Protein AF-A0A412G5F1-F1 (afdb_monomer_lite)

Organism: NCBI:txid61171

Secondary structure (DSSP, 8-state):
-------HHHHHHHHHHTTT--------PPPP-HHHHHHT--TTT-EEEE-TT--EEEE-HHHHHHHEEEEEEEETTEEEEEE--TTS--EEEEEE-TT---GGGTTTS-TTS-EEEEEETTTTEEEEEEEE--

Sequence (134 aa):
MKKIGISLLALMLLIGCAKKAENLENKIEPELDHEEIMAGDFSSFAGVYVNSEGMIIVLDEDDIERKLMEVMDIDDGHYYLNVKTDDGFGYGIEVYGIGVEVPEYEGLTDITKIRVYRGQAGPMSVEEIFNKQG

Structure (mmCIF, N/CA/C/O backbone):
data_AF-A0A412G5F1-F1
#
_entry.id   AF-A0A412G5F1-F1
#
loop_
_atom_site.group_PDB
_atom_site.id
_atom_site.type_symbol
_atom_site.label_atom_id
_atom_site.label_alt_id
_atom_site.label_comp_id
_atom_site.label_asym_id
_atom_site.label_entity_id
_atom_site.label_seq_id
_atom_site.pdbx_PDB_ins_code
_atom_site.Cartn_x
_atom_site.Cartn_y
_atom_site.Cartn_z
_atom_site.occupancy
_atom_site.B_iso_or_equiv
_atom_site.auth_seq_id
_atom_site.auth_comp_id
_atom_site.auth_asym_id
_atom_site.auth_atom_id
_atom_site.pdbx_PDB_model_num
ATOM 1 N N . MET A 1 1 ? -56.948 -11.687 32.625 1.00 43.28 1 MET A N 1
ATOM 2 C CA . MET A 1 1 ? -55.703 -12.164 31.980 1.00 43.28 1 MET A CA 1
ATOM 3 C C . MET A 1 1 ? -55.909 -12.170 30.466 1.00 43.28 1 MET A C 1
ATOM 5 O O . MET A 1 1 ? -56.611 -13.041 29.970 1.00 43.28 1 MET A O 1
ATOM 9 N N . LYS A 1 2 ? -55.407 -11.167 29.730 1.00 39.91 2 LYS A N 1
ATOM 10 C CA . LYS A 1 2 ? -55.497 -11.139 28.257 1.00 39.91 2 LYS A CA 1
ATOM 11 C C . LYS A 1 2 ? -54.339 -11.960 27.683 1.00 39.91 2 LYS A C 1
ATOM 13 O O . LYS A 1 2 ? -53.187 -11.607 27.905 1.00 39.91 2 LYS A O 1
ATOM 18 N N . LYS A 1 3 ? -54.639 -13.056 26.979 1.00 46.34 3 LYS A N 1
ATOM 19 C CA . LYS A 1 3 ? -53.648 -13.790 26.179 1.00 46.34 3 LYS A CA 1
ATOM 20 C C . LYS A 1 3 ? -53.380 -12.977 24.913 1.00 46.34 3 LYS A C 1
ATOM 22 O O . LYS A 1 3 ? -54.290 -12.781 24.113 1.00 46.34 3 LYS A O 1
ATOM 27 N N . ILE A 1 4 ? -52.160 -12.471 24.764 1.00 48.28 4 ILE A N 1
ATOM 28 C CA . ILE A 1 4 ? -51.710 -11.795 23.546 1.00 48.28 4 ILE A CA 1
ATOM 29 C C . ILE A 1 4 ? -51.342 -12.904 22.558 1.00 48.28 4 ILE A C 1
ATOM 31 O O . ILE A 1 4 ? -50.308 -13.549 22.698 1.00 48.28 4 ILE A O 1
ATOM 35 N N . GLY A 1 5 ? -52.238 -13.194 21.616 1.00 48.38 5 GLY A N 1
ATOM 36 C CA . GLY A 1 5 ? -51.951 -14.090 20.501 1.00 48.38 5 GLY A CA 1
ATOM 37 C C . GLY A 1 5 ? -51.157 -13.331 19.447 1.00 48.38 5 GLY A C 1
ATOM 38 O O . GLY A 1 5 ? -51.705 -12.454 18.783 1.00 48.38 5 GLY A O 1
ATOM 39 N N . ILE A 1 6 ? -49.870 -13.640 19.310 1.00 53.41 6 ILE A N 1
ATOM 40 C CA . ILE A 1 6 ? -49.058 -13.137 18.201 1.00 53.41 6 ILE A CA 1
ATOM 41 C C . ILE A 1 6 ? -49.538 -13.860 16.936 1.00 53.41 6 ILE A C 1
ATOM 43 O O . ILE A 1 6 ? -49.521 -15.087 16.865 1.00 53.41 6 ILE A O 1
ATOM 47 N N . SER A 1 7 ? -50.029 -13.092 15.962 1.00 50.59 7 SER A N 1
ATOM 48 C CA . SER A 1 7 ? -50.452 -13.596 14.651 1.00 50.59 7 SER A CA 1
ATOM 49 C C . SER A 1 7 ? -49.281 -14.279 13.937 1.00 50.59 7 SER A C 1
ATOM 51 O O . SER A 1 7 ? -48.161 -13.769 13.959 1.00 50.59 7 SER A O 1
ATOM 53 N N . LEU A 1 8 ? -49.541 -15.395 13.247 1.00 52.12 8 LEU A N 1
ATOM 54 C CA . LEU A 1 8 ? -48.544 -16.121 12.446 1.00 52.12 8 LEU A CA 1
ATOM 55 C C . LEU A 1 8 ? -47.868 -15.212 11.394 1.00 52.12 8 LEU A C 1
ATOM 57 O O . LEU A 1 8 ? -46.704 -15.408 11.056 1.00 52.12 8 LEU A O 1
ATOM 61 N N . LEU A 1 9 ? -48.569 -14.160 10.952 1.00 51.50 9 LEU A N 1
ATOM 62 C CA . LEU A 1 9 ? -48.050 -13.140 10.037 1.00 51.50 9 LEU A CA 1
ATOM 63 C C . LEU A 1 9 ? -46.979 -12.245 10.694 1.00 51.50 9 LEU A C 1
ATOM 65 O O . LEU A 1 9 ? -46.005 -11.869 10.049 1.00 51.50 9 LEU A O 1
ATOM 69 N N . ALA A 1 10 ? -47.121 -11.948 11.991 1.00 53.88 10 ALA A N 1
ATOM 70 C CA . ALA A 1 10 ? -46.135 -11.183 12.758 1.00 53.88 10 ALA A CA 1
ATOM 71 C C . ALA A 1 10 ? -44.874 -12.013 13.061 1.00 53.88 10 ALA A C 1
ATOM 73 O O . ALA A 1 10 ? -43.774 -11.468 13.099 1.00 53.88 10 ALA A O 1
ATOM 74 N N . LEU A 1 11 ? -45.017 -13.337 13.206 1.00 50.06 11 LEU A N 1
ATOM 75 C CA . LEU A 1 11 ? -43.879 -14.247 13.355 1.00 50.06 11 LEU A CA 1
ATOM 76 C C . LEU A 1 11 ? -43.054 -14.342 12.056 1.00 50.06 11 LEU A C 1
ATOM 78 O O . LEU A 1 11 ? -41.829 -14.334 12.113 1.00 50.06 11 LEU A O 1
ATOM 82 N N . MET A 1 12 ? -43.704 -14.347 10.884 1.00 51.88 12 MET A N 1
ATOM 83 C CA . MET A 1 12 ? -43.008 -14.325 9.587 1.00 51.88 12 MET A CA 1
ATOM 84 C C . MET A 1 12 ? -42.272 -13.002 9.316 1.00 51.88 12 MET A C 1
ATOM 86 O O . MET A 1 12 ? -41.175 -13.028 8.765 1.00 51.88 12 MET A O 1
ATOM 90 N N . LEU A 1 13 ? -42.824 -11.860 9.744 1.00 49.09 13 LEU A N 1
ATOM 91 C CA . LEU A 1 13 ? -42.160 -10.549 9.647 1.00 49.09 13 LEU A CA 1
ATOM 92 C C . LEU A 1 13 ? -40.909 -10.450 10.537 1.00 49.09 13 LEU A C 1
ATOM 94 O O . LEU A 1 13 ? -39.902 -9.889 10.111 1.00 49.09 13 LEU A O 1
ATOM 98 N N . LEU A 1 14 ? -40.930 -11.052 11.731 1.00 50.47 14 LEU A N 1
ATOM 99 C CA . LEU A 1 14 ? -39.750 -11.135 12.602 1.00 50.47 14 LEU A CA 1
ATOM 100 C C . LEU A 1 14 ? -38.651 -12.036 12.016 1.00 50.47 14 LEU A C 1
ATOM 102 O O . LEU A 1 14 ? -37.474 -11.699 12.110 1.00 50.47 14 LEU A O 1
ATOM 106 N N . ILE A 1 15 ? -39.020 -13.136 11.352 1.00 52.38 15 ILE A N 1
ATOM 107 C CA . ILE A 1 15 ? -38.062 -14.018 10.660 1.00 52.38 15 ILE A CA 1
ATOM 108 C C . ILE A 1 15 ? -37.500 -13.343 9.392 1.00 52.38 15 ILE A C 1
ATOM 110 O O . ILE A 1 15 ? -36.332 -13.536 9.059 1.00 52.38 15 ILE A O 1
ATOM 114 N N . GLY A 1 16 ? -38.303 -12.524 8.702 1.00 43.22 16 GLY A N 1
ATOM 115 C CA . GLY A 1 16 ? -37.882 -11.751 7.528 1.00 43.22 16 GLY A CA 1
ATOM 116 C C . GLY A 1 16 ? -36.911 -10.612 7.853 1.00 43.22 16 GLY A C 1
ATOM 117 O O . GLY A 1 16 ? -35.957 -10.405 7.110 1.00 43.22 16 GLY A O 1
ATOM 118 N N . CYS A 1 17 ? -37.094 -9.927 8.988 1.00 44.12 17 CYS A N 1
ATOM 119 C CA . CYS A 1 17 ? -36.169 -8.886 9.453 1.00 44.12 17 CYS A CA 1
ATOM 120 C C . CYS A 1 17 ? -34.889 -9.434 10.107 1.00 44.12 17 CYS A C 1
ATOM 122 O O . CYS A 1 17 ? -33.909 -8.705 10.213 1.00 44.12 17 CYS A O 1
ATOM 124 N N . ALA A 1 18 ? -34.860 -10.705 10.523 1.00 44.34 18 ALA A N 1
ATOM 125 C CA . ALA A 1 18 ? -33.666 -11.318 11.112 1.00 44.34 18 ALA A CA 1
ATOM 126 C C . ALA A 1 18 ? -32.596 -11.718 10.074 1.00 44.34 18 ALA A C 1
ATOM 128 O O . ALA A 1 18 ? -31.473 -12.052 10.447 1.00 44.34 18 ALA A O 1
ATOM 129 N N . LYS A 1 19 ? -32.891 -11.643 8.768 1.00 48.16 19 LYS A N 1
ATOM 130 C CA . LYS A 1 19 ? -31.910 -11.875 7.691 1.00 48.16 19 LYS A CA 1
ATOM 131 C C . LYS A 1 19 ? -31.179 -10.593 7.281 1.00 48.16 19 LYS A C 1
ATOM 133 O O . LYS A 1 19 ? -31.113 -10.256 6.106 1.00 48.16 19 LYS A O 1
ATOM 138 N N . LYS A 1 20 ? -30.641 -9.880 8.267 1.00 44.22 20 LYS A N 1
ATOM 139 C CA . LYS A 1 20 ? -29.463 -9.017 8.099 1.00 44.22 20 LYS A CA 1
ATOM 140 C C . LYS A 1 20 ? -28.728 -8.851 9.433 1.00 44.22 20 LYS A C 1
ATOM 142 O O . LYS A 1 20 ? -28.308 -7.766 9.800 1.00 44.22 20 LYS A O 1
ATOM 147 N N . ALA A 1 21 ? -28.607 -9.941 10.186 1.00 46.38 21 ALA A N 1
ATOM 148 C CA . ALA A 1 21 ? -27.402 -10.151 10.971 1.00 46.38 21 ALA A CA 1
ATOM 149 C C . ALA A 1 21 ? -26.469 -10.918 10.039 1.00 46.38 21 ALA A C 1
ATOM 151 O O . ALA A 1 21 ? -26.442 -12.148 10.022 1.00 46.38 21 ALA A O 1
ATOM 152 N N . GLU A 1 22 ? -25.839 -10.171 9.137 1.00 46.03 22 GLU A N 1
ATOM 153 C CA . GLU A 1 22 ? -24.680 -10.671 8.415 1.00 46.03 22 GLU A CA 1
ATOM 154 C C . GLU A 1 22 ? -23.715 -11.129 9.498 1.00 46.03 22 GLU A C 1
ATOM 156 O O . GLU A 1 22 ? -23.461 -10.404 10.462 1.00 46.03 22 GLU A O 1
ATOM 161 N N . ASN A 1 23 ? -23.301 -12.380 9.392 1.00 40.16 23 ASN A N 1
ATOM 162 C CA . ASN A 1 23 ? -22.245 -12.949 10.190 1.00 40.16 23 ASN A CA 1
ATOM 163 C C . ASN A 1 23 ? -21.022 -12.030 10.029 1.00 40.16 23 ASN A C 1
ATOM 165 O O . ASN A 1 23 ? -20.294 -12.152 9.050 1.00 40.16 23 ASN A O 1
ATOM 169 N N . LEU A 1 24 ? -20.829 -11.083 10.954 1.00 44.97 24 LEU A N 1
ATOM 170 C CA . LEU A 1 24 ? -19.525 -10.508 11.271 1.00 44.97 24 LEU A CA 1
ATOM 171 C C . LEU A 1 24 ? -18.717 -11.643 11.910 1.00 44.97 24 LEU A C 1
ATOM 173 O O . LEU A 1 24 ? -18.359 -11.610 13.085 1.00 44.97 24 LEU A O 1
ATOM 177 N N . GLU A 1 25 ? -18.441 -12.685 11.127 1.00 41.66 25 GLU A N 1
ATOM 178 C CA . GLU A 1 25 ? -17.125 -13.281 11.189 1.00 41.66 25 GLU A CA 1
ATOM 179 C C . GLU A 1 25 ? -16.210 -12.075 11.041 1.00 41.66 25 GLU A C 1
ATOM 181 O O . GLU A 1 25 ? -16.275 -11.378 10.028 1.00 41.66 25 GLU A O 1
ATOM 186 N N . ASN A 1 26 ? -15.491 -11.733 12.114 1.00 43.91 26 ASN A N 1
ATOM 187 C CA . ASN A 1 26 ? -14.342 -10.852 12.028 1.00 43.91 26 ASN A CA 1
ATOM 188 C C . ASN A 1 26 ? -13.512 -11.412 10.876 1.00 43.91 26 ASN A C 1
ATOM 190 O O . ASN A 1 26 ? -12.779 -12.384 11.062 1.00 43.91 26 ASN A O 1
ATOM 194 N N . LYS A 1 27 ? -13.693 -10.866 9.675 1.00 47.25 27 LYS A N 1
ATOM 195 C CA . LYS A 1 27 ? -12.772 -11.058 8.577 1.00 47.25 27 LYS A CA 1
ATOM 196 C C . LYS A 1 27 ? -11.549 -10.323 9.089 1.00 47.25 27 LYS A C 1
ATOM 198 O O . LYS A 1 27 ? -11.511 -9.099 9.062 1.00 47.25 27 LYS A O 1
ATOM 203 N N . ILE A 1 28 ? -10.679 -11.067 9.769 1.00 54.94 28 ILE A N 1
ATOM 204 C CA . ILE A 1 28 ? -9.385 -10.568 10.205 1.00 54.94 28 ILE A CA 1
ATOM 205 C C . ILE A 1 28 ? -8.755 -10.122 8.895 1.00 54.94 28 ILE A C 1
ATOM 207 O O . ILE A 1 28 ? -8.542 -10.961 8.015 1.00 54.94 28 ILE A O 1
ATOM 211 N N . GLU A 1 29 ? -8.627 -8.808 8.702 1.00 60.44 29 GLU A N 1
ATOM 212 C CA . GLU A 1 29 ? -7.897 -8.312 7.547 1.00 60.44 29 GLU A CA 1
ATOM 213 C C . GLU A 1 29 ? -6.514 -8.969 7.614 1.00 60.44 29 GLU A C 1
ATOM 215 O O . GLU A 1 29 ? -5.912 -8.974 8.694 1.00 60.44 29 GLU A O 1
ATOM 220 N N . PRO A 1 30 ? -6.062 -9.621 6.529 1.00 65.06 30 PRO A N 1
ATOM 221 C CA . PRO A 1 30 ? -4.759 -10.260 6.533 1.00 65.06 30 PRO A CA 1
ATOM 222 C C . PRO A 1 30 ? -3.707 -9.209 6.891 1.00 65.06 30 PRO A C 1
ATOM 224 O O . PRO A 1 30 ? -3.738 -8.097 6.363 1.00 65.06 30 PRO A O 1
ATOM 227 N N . GLU A 1 31 ? -2.827 -9.545 7.831 1.00 85.56 31 GLU A N 1
ATOM 228 C CA . GLU A 1 31 ? -1.660 -8.723 8.143 1.00 85.56 31 GLU A CA 1
ATOM 229 C C . GLU A 1 31 ? -0.700 -8.728 6.943 1.00 85.56 31 GLU A C 1
ATOM 231 O O . GLU A 1 31 ? -0.779 -9.595 6.069 1.00 85.56 31 GLU A O 1
ATOM 236 N N . LEU A 1 32 ? 0.193 -7.740 6.879 1.00 92.25 32 LEU A N 1
ATOM 237 C CA . LEU A 1 32 ? 1.253 -7.746 5.875 1.00 92.25 32 LEU A CA 1
ATOM 238 C C . LEU A 1 32 ? 2.238 -8.868 6.199 1.00 92.25 32 LEU A C 1
ATOM 240 O O . LEU A 1 32 ? 2.757 -8.921 7.314 1.00 92.25 32 LEU A O 1
ATOM 244 N N . ASP A 1 33 ? 2.520 -9.727 5.224 1.00 93.12 33 ASP A N 1
ATOM 245 C CA . ASP A 1 33 ? 3.544 -10.759 5.363 1.00 93.12 33 ASP A CA 1
ATOM 246 C C . ASP A 1 33 ? 4.879 -10.228 4.829 1.00 93.12 33 ASP A C 1
ATOM 248 O O . ASP A 1 33 ? 5.060 -10.018 3.629 1.00 93.12 33 ASP A O 1
ATOM 252 N N . HIS A 1 34 ? 5.811 -9.962 5.744 1.00 92.69 34 HIS A N 1
ATOM 253 C CA . HIS A 1 34 ? 7.125 -9.419 5.407 1.00 92.69 34 HIS A CA 1
ATOM 254 C C . HIS A 1 34 ? 7.929 -10.345 4.489 1.00 92.69 34 HIS A C 1
ATOM 256 O O . HIS A 1 34 ? 8.568 -9.877 3.546 1.00 92.69 34 HIS A O 1
AT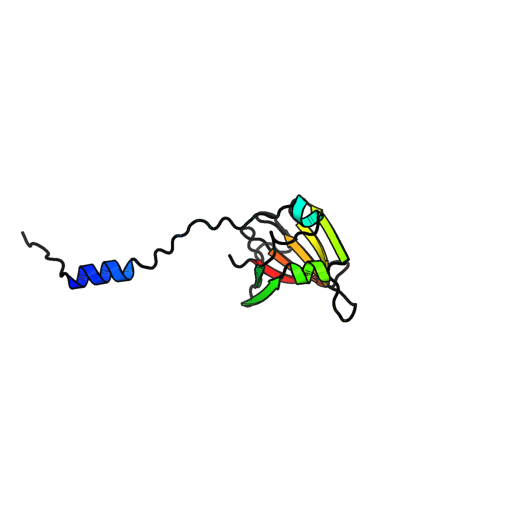OM 262 N N . GLU A 1 35 ? 7.932 -11.651 4.771 1.00 94.31 35 GLU A N 1
ATOM 263 C CA . GLU A 1 35 ? 8.750 -12.599 4.015 1.00 94.31 35 GLU A CA 1
ATOM 264 C C . GLU A 1 35 ? 8.234 -12.720 2.577 1.00 94.31 35 GLU A C 1
ATOM 266 O O . GLU A 1 35 ? 9.038 -12.722 1.642 1.00 94.31 35 GLU A O 1
ATOM 271 N N . GLU A 1 36 ? 6.910 -12.738 2.398 1.00 93.69 36 GLU A N 1
ATOM 272 C CA . GLU A 1 36 ? 6.255 -12.731 1.086 1.00 93.69 36 GLU A CA 1
ATOM 273 C C . GLU A 1 36 ? 6.551 -11.435 0.317 1.00 93.69 36 GLU A C 1
ATOM 275 O O . GLU A 1 36 ? 7.089 -11.487 -0.793 1.00 93.69 36 GLU A O 1
ATOM 280 N N . ILE A 1 37 ? 6.328 -10.267 0.933 1.00 94.31 37 ILE A N 1
ATOM 281 C CA . ILE A 1 37 ? 6.533 -8.961 0.281 1.00 94.31 37 ILE A CA 1
ATOM 282 C C . ILE A 1 37 ? 7.980 -8.797 -0.188 1.00 94.31 37 ILE A C 1
ATOM 284 O O . ILE A 1 37 ? 8.230 -8.369 -1.319 1.00 94.31 37 ILE A O 1
ATOM 288 N N . MET A 1 38 ? 8.953 -9.168 0.646 1.00 93.62 38 MET A N 1
ATOM 289 C CA . MET A 1 38 ? 10.369 -9.069 0.284 1.00 93.62 38 MET A CA 1
ATOM 290 C C . MET A 1 38 ? 10.798 -10.121 -0.748 1.00 93.62 38 MET A C 1
ATOM 292 O O . MET A 1 38 ? 11.797 -9.921 -1.445 1.00 93.62 38 MET A O 1
ATOM 296 N N . ALA A 1 39 ? 10.051 -11.220 -0.883 1.00 93.12 39 ALA A N 1
ATOM 297 C CA . ALA A 1 39 ? 10.214 -12.197 -1.958 1.00 93.12 39 ALA A CA 1
ATOM 298 C C . ALA A 1 39 ? 9.519 -11.781 -3.269 1.00 93.12 39 ALA A C 1
ATOM 300 O O . ALA A 1 39 ? 9.759 -12.411 -4.303 1.00 93.12 39 ALA A O 1
ATOM 301 N N . GLY A 1 40 ? 8.724 -10.708 -3.244 1.00 90.62 40 GLY A N 1
ATOM 302 C CA . GLY A 1 40 ? 7.977 -10.197 -4.388 1.00 90.62 40 GLY A CA 1
ATOM 303 C C . GLY A 1 40 ? 6.546 -10.723 -4.503 1.00 90.62 40 GLY A C 1
ATOM 304 O O . GLY A 1 40 ? 5.931 -10.486 -5.533 1.00 90.62 40 GLY A O 1
ATOM 305 N N . ASP A 1 41 ? 6.038 -11.417 -3.483 1.00 92.88 41 ASP A N 1
ATOM 306 C CA . ASP A 1 41 ? 4.635 -11.822 -3.371 1.00 92.88 41 ASP A CA 1
ATOM 307 C C . ASP A 1 41 ? 3.856 -10.707 -2.661 1.00 92.88 41 ASP A C 1
ATOM 309 O O . ASP A 1 41 ? 4.167 -10.300 -1.539 1.00 92.88 41 ASP A O 1
ATOM 313 N N . PHE A 1 42 ? 2.855 -10.164 -3.348 1.00 92.81 42 PHE A N 1
ATOM 314 C CA . PHE A 1 42 ? 2.103 -8.993 -2.891 1.00 92.81 42 PHE A CA 1
ATOM 315 C C . PHE A 1 42 ? 0.660 -9.317 -2.514 1.00 92.81 42 PHE A C 1
ATOM 317 O O . PHE A 1 42 ? -0.145 -8.406 -2.290 1.00 92.81 42 PHE A O 1
ATOM 324 N N . SER A 1 43 ? 0.326 -10.602 -2.411 1.00 92.25 43 SER A N 1
ATOM 325 C CA . SER A 1 43 ? -1.028 -11.082 -2.141 1.00 92.25 43 SER A CA 1
ATOM 326 C C . SER A 1 43 ? -1.608 -10.534 -0.826 1.00 92.25 43 SER A C 1
ATOM 328 O O . SER A 1 43 ? -2.797 -10.198 -0.757 1.00 92.25 43 SER A O 1
ATOM 330 N N . SER A 1 44 ? -0.770 -10.339 0.200 1.00 91.75 44 SER A N 1
ATOM 331 C CA . SER A 1 44 ? -1.170 -9.809 1.515 1.00 91.75 44 SER A CA 1
ATOM 332 C C . SER A 1 44 ? -1.795 -8.403 1.447 1.00 91.75 44 SER A C 1
ATOM 334 O O . SER A 1 44 ? -2.769 -8.107 2.154 1.00 91.75 44 SER A O 1
ATOM 336 N N . PHE A 1 45 ? -1.343 -7.542 0.527 1.00 91.75 45 PHE A N 1
ATOM 337 C CA . PHE A 1 45 ? -1.910 -6.201 0.325 1.00 91.75 45 PHE A CA 1
ATOM 338 C C . PHE A 1 45 ? -2.605 -5.996 -1.024 1.00 91.75 45 PHE A C 1
ATOM 340 O O . PHE A 1 45 ? -3.270 -4.972 -1.197 1.00 91.75 45 PHE A O 1
ATOM 347 N N . ALA A 1 46 ? -2.563 -6.950 -1.949 1.00 93.94 46 ALA A N 1
ATOM 348 C CA . ALA A 1 46 ? -3.415 -6.918 -3.131 1.00 93.94 46 ALA A CA 1
ATOM 349 C C . ALA A 1 46 ? -4.896 -6.761 -2.730 1.00 93.94 46 ALA A C 1
ATOM 351 O O . ALA A 1 46 ? -5.351 -7.245 -1.682 1.00 93.94 46 ALA A O 1
ATOM 352 N N . GLY A 1 47 ? -5.659 -6.022 -3.536 1.00 94.88 47 GLY A N 1
ATOM 353 C CA . GLY A 1 47 ? -7.079 -5.800 -3.282 1.00 94.88 47 GLY A CA 1
ATOM 354 C C . GLY A 1 47 ? -7.618 -4.446 -3.724 1.00 94.88 47 GLY A C 1
ATOM 355 O O . GLY A 1 47 ? -7.000 -3.692 -4.475 1.00 94.88 47 GLY A O 1
ATOM 356 N N . VAL A 1 48 ? -8.830 -4.155 -3.253 1.00 96.31 48 VAL A N 1
ATOM 357 C CA . VAL A 1 48 ? -9.568 -2.928 -3.564 1.00 96.31 48 VAL A CA 1
ATOM 358 C C . VAL A 1 48 ? -9.356 -1.922 -2.443 1.00 96.31 48 VAL A C 1
ATOM 360 O O . VAL A 1 48 ? -9.467 -2.269 -1.271 1.00 96.31 48 VAL A O 1
ATOM 363 N N . TYR A 1 49 ? -9.100 -0.670 -2.796 1.00 96.06 49 TYR A N 1
ATOM 364 C CA . TYR A 1 49 ? -8.866 0.409 -1.845 1.00 96.06 49 TYR A CA 1
ATOM 365 C C . TYR A 1 49 ? -9.748 1.612 -2.158 1.00 96.06 49 TYR A C 1
ATOM 367 O O . TYR A 1 49 ? -10.091 1.851 -3.316 1.00 96.06 49 TYR A O 1
ATOM 375 N N . VAL A 1 50 ? -10.101 2.382 -1.128 1.00 96.00 50 VAL A N 1
ATOM 376 C CA . VAL A 1 50 ? -10.938 3.582 -1.248 1.00 96.00 50 VAL A CA 1
ATOM 377 C C . VAL A 1 50 ? -10.361 4.747 -0.449 1.00 96.00 50 VAL A C 1
ATOM 379 O O . VAL A 1 50 ? -9.913 4.563 0.685 1.00 96.00 50 VAL A O 1
ATOM 382 N N . ASN A 1 51 ? -10.362 5.943 -1.036 1.00 94.56 51 ASN A N 1
ATOM 383 C CA . ASN A 1 51 ? -9.967 7.168 -0.338 1.00 94.56 51 ASN A CA 1
ATOM 384 C C . ASN A 1 51 ? -11.180 7.886 0.289 1.00 94.56 51 ASN A C 1
ATOM 386 O O . ASN A 1 51 ? -12.329 7.456 0.160 1.00 94.56 51 ASN A O 1
ATOM 390 N N . SER A 1 52 ? -10.928 9.005 0.968 1.00 91.31 52 SER A N 1
ATOM 391 C CA . SER A 1 52 ? -11.957 9.818 1.634 1.00 91.31 52 SER A CA 1
ATOM 392 C C . SER A 1 52 ? -12.971 10.457 0.675 1.00 91.31 52 SER A C 1
ATOM 394 O O . SER A 1 52 ? -14.099 10.740 1.078 1.00 91.31 52 SER A O 1
ATOM 396 N N . GLU A 1 53 ? -12.603 10.643 -0.593 1.00 93.12 53 GLU A N 1
ATOM 397 C CA . GLU A 1 53 ? -13.476 11.174 -1.645 1.00 93.12 53 GLU A CA 1
ATOM 398 C C . GLU A 1 53 ? -14.317 10.084 -2.335 1.00 93.12 53 GLU A C 1
ATOM 400 O O . GLU A 1 53 ? -15.165 10.382 -3.177 1.00 93.12 53 GLU A O 1
ATOM 405 N N . GLY A 1 54 ? -14.115 8.813 -1.974 1.00 93.81 54 GLY A N 1
ATOM 406 C CA . GLY A 1 54 ? -14.790 7.672 -2.589 1.00 93.81 54 GLY A CA 1
ATOM 407 C C . GLY A 1 54 ? -14.165 7.209 -3.908 1.00 93.81 54 GLY A C 1
ATOM 408 O O . GLY A 1 54 ? -14.765 6.388 -4.604 1.00 93.81 54 GLY A O 1
ATOM 409 N N . MET A 1 55 ? -12.974 7.701 -4.262 1.00 95.56 55 MET A N 1
ATOM 410 C CA . MET A 1 55 ? -12.189 7.159 -5.369 1.00 95.56 55 MET A CA 1
ATOM 411 C C . MET A 1 55 ? -11.706 5.755 -5.022 1.00 95.56 55 MET A C 1
ATOM 413 O O . MET A 1 55 ? -11.250 5.504 -3.907 1.00 95.56 55 MET A O 1
ATOM 417 N N . ILE A 1 56 ? -11.800 4.849 -5.994 1.00 96.25 56 ILE A N 1
ATOM 418 C CA . ILE A 1 56 ? -11.435 3.443 -5.839 1.00 96.25 56 ILE A CA 1
ATOM 419 C C . ILE A 1 56 ? -10.211 3.144 -6.695 1.00 96.25 56 ILE A C 1
ATOM 421 O O . ILE A 1 56 ? -10.185 3.485 -7.879 1.00 96.25 56 ILE A O 1
ATOM 425 N N . ILE A 1 57 ? -9.237 2.453 -6.108 1.00 94.38 57 ILE A N 1
ATOM 426 C CA . ILE A 1 57 ? -8.142 1.818 -6.843 1.00 94.38 57 ILE A CA 1
ATOM 427 C C . ILE A 1 57 ? -8.161 0.311 -6.599 1.00 94.38 57 ILE A C 1
ATOM 429 O O . ILE A 1 57 ? -8.676 -0.167 -5.587 1.00 94.38 57 ILE A O 1
ATOM 433 N N . VAL A 1 58 ? -7.590 -0.432 -7.540 1.00 95.31 58 VAL A N 1
ATOM 434 C CA . VAL A 1 58 ? -7.349 -1.867 -7.404 1.00 95.31 58 VAL A CA 1
ATOM 435 C C . VAL A 1 58 ? -5.852 -2.080 -7.531 1.00 95.31 58 VAL A C 1
ATOM 437 O O . VAL A 1 58 ? -5.260 -1.694 -8.538 1.00 95.31 58 VAL A O 1
ATOM 440 N N . LEU A 1 59 ? -5.257 -2.649 -6.490 1.00 93.12 59 LEU A N 1
ATOM 441 C CA . LEU A 1 59 ? -3.894 -3.150 -6.511 1.00 93.12 59 LEU A CA 1
ATOM 442 C C . LEU A 1 59 ? -3.957 -4.627 -6.879 1.00 93.12 59 LEU A C 1
ATOM 444 O O . LEU A 1 59 ? -4.340 -5.462 -6.061 1.00 93.12 59 LEU A O 1
ATOM 448 N N . ASP A 1 60 ? -3.663 -4.901 -8.143 1.00 92.62 60 ASP A N 1
ATOM 449 C CA . ASP A 1 60 ? -3.591 -6.242 -8.709 1.00 92.62 60 ASP A CA 1
ATOM 450 C C . ASP A 1 60 ? -2.162 -6.774 -8.566 1.00 92.62 60 ASP A C 1
ATOM 452 O O . ASP A 1 60 ? -1.207 -6.078 -8.914 1.00 92.62 60 ASP A O 1
ATOM 456 N N . GLU A 1 61 ? -2.027 -7.975 -8.013 1.00 91.62 61 GLU A N 1
ATOM 457 C CA . GLU A 1 61 ? -0.741 -8.600 -7.694 1.00 91.62 61 GLU A CA 1
ATOM 458 C C . GLU A 1 61 ? 0.123 -8.783 -8.947 1.00 91.62 61 GLU A C 1
ATOM 460 O O . GLU A 1 61 ? 1.216 -8.218 -9.021 1.00 91.62 61 GLU A O 1
ATOM 465 N N . ASP A 1 62 ? -0.421 -9.443 -9.975 1.00 91.56 62 ASP A N 1
ATOM 466 C CA . ASP A 1 62 ? 0.263 -9.689 -11.250 1.00 91.56 62 ASP A CA 1
ATOM 467 C C . ASP A 1 62 ? 0.723 -8.374 -11.915 1.00 91.56 62 ASP A C 1
ATOM 469 O O . ASP A 1 62 ? 1.794 -8.295 -12.532 1.00 91.56 62 ASP A O 1
ATOM 473 N N . ASP A 1 63 ? -0.089 -7.312 -11.827 1.00 90.62 63 ASP A N 1
ATOM 474 C CA . ASP A 1 63 ? 0.269 -6.006 -12.381 1.00 90.62 63 ASP A CA 1
ATOM 475 C C . ASP A 1 63 ? 1.405 -5.327 -11.607 1.00 90.62 63 ASP A C 1
ATOM 477 O O . ASP A 1 63 ? 2.288 -4.727 -12.233 1.00 90.62 63 ASP A O 1
ATOM 481 N N . ILE A 1 64 ? 1.404 -5.430 -10.273 1.00 90.56 64 ILE A N 1
ATOM 482 C CA . ILE A 1 64 ? 2.472 -4.895 -9.422 1.00 90.56 64 ILE A CA 1
ATOM 483 C C . ILE A 1 64 ? 3.766 -5.651 -9.689 1.00 90.56 64 ILE A C 1
ATOM 485 O O . ILE A 1 64 ? 4.757 -5.004 -10.018 1.00 90.56 64 ILE A O 1
ATOM 489 N N . GLU A 1 65 ? 3.762 -6.983 -9.642 1.00 90.00 65 GLU A N 1
ATOM 490 C CA . GLU A 1 65 ? 4.947 -7.809 -9.912 1.00 90.00 65 GLU A CA 1
ATOM 491 C C . GLU A 1 65 ? 5.601 -7.452 -11.250 1.00 90.00 65 GLU A C 1
ATOM 493 O O . GLU A 1 65 ? 6.815 -7.264 -11.351 1.00 90.00 65 GLU A O 1
ATOM 498 N N . ARG A 1 66 ? 4.785 -7.288 -12.296 1.00 89.62 66 ARG A N 1
ATOM 499 C CA . ARG A 1 66 ? 5.262 -6.965 -13.645 1.00 89.62 66 ARG A CA 1
ATOM 500 C C . ARG A 1 66 ? 5.878 -5.569 -13.755 1.00 89.62 66 ARG A C 1
ATOM 502 O O . ARG A 1 66 ? 6.710 -5.337 -14.639 1.00 89.62 66 ARG A O 1
ATOM 509 N N . LYS A 1 67 ? 5.421 -4.619 -12.940 1.00 89.25 67 LYS A N 1
ATOM 510 C CA . LYS A 1 67 ? 5.813 -3.202 -13.011 1.00 89.25 67 LYS A CA 1
ATOM 511 C C . LYS A 1 67 ? 6.788 -2.790 -11.918 1.00 89.25 67 LYS A C 1
ATOM 513 O O . LYS A 1 67 ? 7.356 -1.702 -12.015 1.00 89.25 67 LYS A O 1
ATOM 518 N N . LEU A 1 68 ? 6.983 -3.615 -10.899 1.00 91.50 68 LEU A N 1
ATOM 519 C CA . LEU A 1 68 ? 7.856 -3.313 -9.783 1.00 91.50 68 LEU A CA 1
ATOM 520 C C . LEU A 1 68 ? 9.293 -3.120 -10.262 1.00 91.50 68 LEU A C 1
ATOM 522 O O . LEU A 1 68 ? 9.855 -3.932 -10.997 1.00 91.50 68 LEU A O 1
ATOM 526 N N . MET A 1 69 ? 9.894 -2.022 -9.826 1.00 90.31 69 MET A N 1
ATOM 527 C CA . MET A 1 69 ? 11.320 -1.771 -9.989 1.00 90.31 69 MET A CA 1
ATOM 528 C C . MET A 1 69 ? 12.090 -2.093 -8.716 1.00 90.31 69 MET A C 1
ATOM 530 O O . MET A 1 69 ? 13.205 -2.602 -8.790 1.00 90.31 69 MET A O 1
ATOM 534 N N . GLU A 1 70 ? 11.506 -1.768 -7.566 1.00 91.38 70 GLU A N 1
ATOM 535 C CA . GLU A 1 70 ? 12.138 -1.899 -6.261 1.00 91.38 70 GLU A CA 1
ATOM 536 C C . GLU A 1 70 ? 11.064 -1.984 -5.178 1.00 91.38 70 GLU A C 1
ATOM 538 O O . GLU A 1 70 ? 10.069 -1.260 -5.244 1.00 91.38 70 GLU A O 1
ATOM 543 N N . VAL A 1 71 ? 11.294 -2.837 -4.181 1.00 94.19 71 VAL A N 1
ATOM 544 C CA . VAL A 1 71 ? 10.565 -2.850 -2.912 1.00 94.19 71 VAL A CA 1
ATOM 545 C C . VAL A 1 71 ? 11.571 -2.669 -1.781 1.00 94.19 71 VAL A C 1
ATOM 547 O O . VAL A 1 71 ? 12.649 -3.265 -1.798 1.00 94.19 71 VAL A O 1
ATOM 550 N N . MET A 1 72 ? 11.233 -1.815 -0.822 1.00 94.00 72 MET A N 1
ATOM 551 C CA . MET A 1 72 ? 12.028 -1.558 0.372 1.00 94.00 72 MET A CA 1
ATOM 552 C C . MET A 1 72 ? 11.148 -1.700 1.604 1.00 94.00 72 MET A C 1
ATOM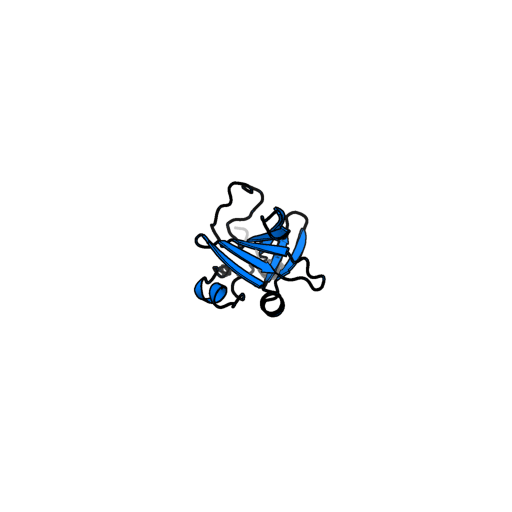 554 O O . MET A 1 72 ? 10.060 -1.132 1.651 1.00 94.00 72 MET A O 1
ATOM 558 N N . ASP A 1 73 ? 11.655 -2.410 2.604 1.00 93.44 73 ASP A N 1
ATOM 559 C CA . ASP A 1 73 ? 11.185 -2.299 3.981 1.00 93.44 73 ASP A CA 1
ATOM 560 C C . ASP A 1 73 ? 11.790 -1.026 4.590 1.00 93.44 73 ASP A C 1
ATOM 562 O O . ASP A 1 73 ? 13.016 -0.860 4.612 1.00 93.44 73 ASP A O 1
ATOM 566 N N . ILE A 1 74 ? 10.930 -0.093 4.991 1.00 90.56 74 ILE A N 1
ATOM 567 C CA . ILE A 1 74 ? 11.333 1.180 5.594 1.00 90.56 74 ILE A CA 1
ATOM 568 C C . ILE A 1 74 ? 11.372 1.041 7.118 1.00 90.56 74 ILE A C 1
ATOM 570 O O . ILE A 1 74 ? 12.337 1.476 7.754 1.00 90.56 74 ILE A O 1
ATOM 574 N N . ASP A 1 75 ? 10.333 0.431 7.682 1.00 83.88 75 ASP A N 1
ATOM 575 C CA . ASP A 1 75 ? 10.206 0.037 9.079 1.00 83.88 75 ASP A CA 1
ATOM 576 C C . ASP A 1 75 ? 9.131 -1.056 9.227 1.00 83.88 75 ASP A C 1
ATOM 578 O O . ASP A 1 75 ? 8.365 -1.312 8.305 1.00 83.88 75 ASP A O 1
ATOM 582 N N . ASP A 1 76 ? 9.092 -1.719 10.386 1.00 80.19 76 ASP A N 1
ATOM 583 C CA . ASP A 1 76 ? 8.234 -2.878 10.675 1.00 80.19 76 ASP A CA 1
ATOM 584 C C . ASP A 1 76 ? 6.747 -2.644 10.321 1.00 80.19 76 ASP A C 1
ATOM 586 O O . ASP A 1 76 ? 5.981 -2.060 11.092 1.00 80.19 76 ASP A O 1
ATOM 590 N N . GLY A 1 77 ? 6.338 -3.120 9.137 1.00 88.00 77 GLY A N 1
ATOM 591 C CA . GLY A 1 77 ? 4.981 -2.967 8.602 1.00 88.00 77 GLY A CA 1
ATOM 592 C C . GLY A 1 77 ? 4.781 -1.792 7.635 1.00 88.00 77 GLY A C 1
ATOM 593 O O . GLY A 1 77 ? 3.638 -1.508 7.275 1.00 88.00 77 GLY A O 1
ATOM 594 N N . HIS A 1 78 ? 5.848 -1.134 7.190 1.00 92.88 78 HIS A N 1
ATOM 595 C CA . HIS A 1 78 ? 5.857 -0.045 6.218 1.00 92.88 78 HIS A CA 1
ATOM 596 C C . HIS A 1 78 ? 6.793 -0.370 5.049 1.00 92.88 78 HIS A C 1
ATOM 598 O O . HIS A 1 78 ? 8.015 -0.442 5.184 1.00 92.88 78 HIS A O 1
ATOM 604 N N . TYR A 1 79 ? 6.207 -0.489 3.861 1.00 95.19 79 TYR A N 1
ATOM 605 C CA . TYR A 1 79 ? 6.928 -0.828 2.640 1.00 95.19 79 TYR A CA 1
ATOM 606 C C . TYR A 1 79 ? 6.803 0.276 1.604 1.00 95.19 79 TYR A C 1
ATOM 608 O O . TYR A 1 79 ? 5.712 0.787 1.372 1.00 95.19 79 TYR A O 1
ATOM 616 N N . TYR A 1 80 ? 7.898 0.583 0.917 1.00 94.25 80 TYR A N 1
ATOM 617 C CA . TYR A 1 80 ? 7.895 1.441 -0.261 1.00 94.25 80 TYR A CA 1
ATOM 618 C C . TYR A 1 80 ? 8.101 0.603 -1.520 1.00 94.25 80 TYR A C 1
ATOM 620 O O . TYR A 1 80 ? 9.089 -0.120 -1.645 1.00 94.25 80 TYR A O 1
ATOM 628 N N . LEU A 1 81 ? 7.192 0.740 -2.480 1.00 93.50 81 LEU A N 1
ATOM 629 C CA . LEU A 1 81 ? 7.266 0.136 -3.799 1.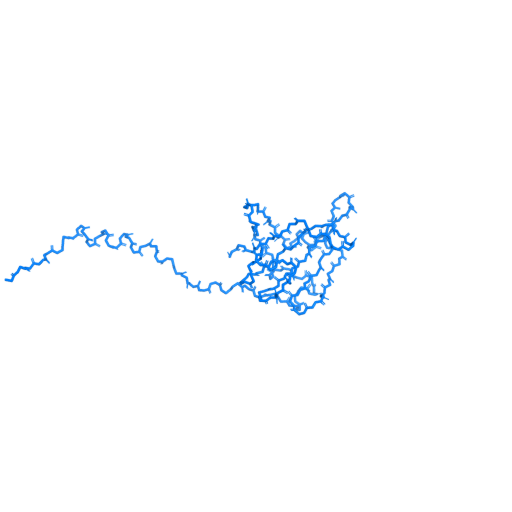00 93.50 81 LEU A CA 1
ATOM 630 C C . LEU A 1 81 ? 7.474 1.227 -4.848 1.00 93.50 81 LEU A C 1
ATOM 632 O O . LEU A 1 81 ? 6.669 2.149 -4.994 1.00 93.50 81 LEU A O 1
ATOM 636 N N . ASN A 1 82 ? 8.536 1.084 -5.633 1.00 91.81 82 ASN A N 1
ATOM 637 C CA . ASN A 1 82 ? 8.776 1.882 -6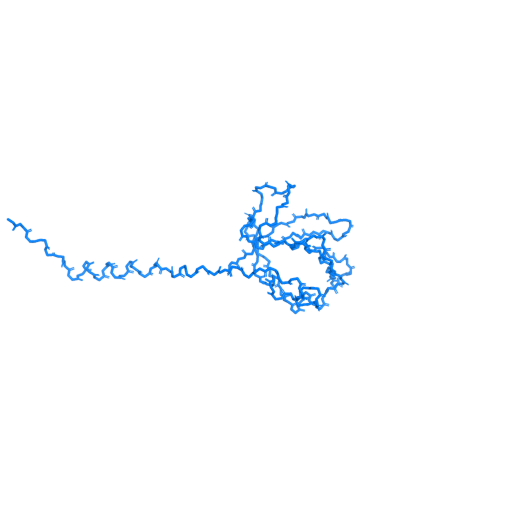.825 1.00 91.81 82 ASN A CA 1
ATOM 638 C C . ASN A 1 82 ? 8.184 1.159 -8.035 1.00 91.81 82 ASN A C 1
ATOM 640 O O . ASN A 1 82 ? 8.684 0.105 -8.439 1.00 91.81 82 ASN A O 1
ATOM 644 N N . VAL A 1 83 ? 7.117 1.707 -8.611 1.00 89.56 83 VAL A N 1
ATOM 645 C CA . VAL A 1 83 ? 6.363 1.063 -9.688 1.00 89.56 83 VAL A CA 1
ATOM 646 C C . VAL A 1 83 ? 6.586 1.803 -10.995 1.00 89.56 83 VAL A C 1
ATOM 648 O O . VAL A 1 83 ? 6.389 3.013 -11.093 1.00 89.56 83 VAL A O 1
ATOM 651 N N . LYS A 1 84 ? 6.955 1.068 -12.041 1.00 87.31 84 LYS A N 1
ATOM 652 C CA . LYS A 1 84 ? 7.136 1.601 -13.386 1.00 87.31 84 LYS A CA 1
ATOM 653 C C . LYS A 1 84 ? 5.798 1.804 -14.091 1.00 87.31 84 LYS A C 1
ATOM 655 O O . LYS A 1 84 ? 4.931 0.934 -14.108 1.00 87.31 84 LYS A O 1
ATOM 660 N N . THR A 1 85 ? 5.677 2.927 -14.780 1.00 77.44 85 THR A N 1
ATOM 661 C CA . THR A 1 85 ? 4.598 3.196 -15.734 1.00 77.44 85 THR A CA 1
ATOM 662 C C . THR A 1 85 ? 5.074 2.971 -17.163 1.00 77.44 85 THR A C 1
ATOM 664 O O . THR A 1 85 ? 6.268 3.051 -17.464 1.00 77.44 85 THR A O 1
ATOM 667 N N . ASP A 1 86 ? 4.133 2.714 -18.071 1.00 78.44 86 ASP A N 1
ATOM 668 C CA . ASP A 1 86 ? 4.439 2.478 -19.488 1.00 78.44 86 ASP A CA 1
ATOM 669 C C . ASP A 1 86 ? 5.121 3.690 -20.157 1.00 78.44 86 ASP A C 1
ATOM 671 O O . ASP A 1 86 ? 5.864 3.531 -21.125 1.00 78.44 86 ASP A O 1
ATOM 675 N N . ASP A 1 87 ? 4.915 4.895 -19.616 1.00 79.81 87 ASP A N 1
ATOM 676 C CA . ASP A 1 87 ? 5.562 6.140 -20.050 1.00 79.81 87 ASP A CA 1
ATOM 677 C C . ASP A 1 87 ? 6.967 6.366 -19.451 1.00 79.81 87 ASP A C 1
ATOM 679 O O . ASP A 1 87 ? 7.669 7.291 -19.859 1.00 79.81 87 ASP A O 1
ATOM 683 N N . GLY A 1 88 ? 7.406 5.500 -18.531 1.00 70.31 88 GLY A N 1
ATOM 684 C CA . GLY A 1 88 ? 8.743 5.504 -17.940 1.00 70.31 88 GLY A CA 1
ATOM 685 C C . GLY A 1 88 ? 8.960 6.453 -16.758 1.00 70.31 88 GLY A C 1
ATOM 686 O O . GLY A 1 88 ? 10.076 6.469 -16.244 1.00 70.31 88 GLY A O 1
ATOM 687 N N . PHE A 1 89 ? 7.950 7.212 -16.314 1.00 73.75 89 PHE A N 1
ATOM 688 C CA . PHE A 1 89 ? 8.090 8.147 -15.183 1.00 73.75 89 PHE A CA 1
ATOM 689 C C . PHE A 1 89 ? 7.977 7.472 -13.808 1.00 73.75 89 PHE A C 1
ATOM 691 O O . PHE A 1 89 ? 8.630 7.912 -12.866 1.00 73.75 89 PHE A O 1
ATOM 698 N N . GLY A 1 90 ? 7.218 6.379 -13.716 1.00 81.31 90 GLY A N 1
ATOM 699 C CA . GLY A 1 90 ? 6.982 5.630 -12.485 1.00 81.31 90 GLY A CA 1
ATOM 700 C C . GLY A 1 90 ? 6.201 6.408 -11.419 1.00 81.31 90 GLY A C 1
ATOM 701 O O . GLY A 1 90 ? 5.969 7.610 -11.529 1.00 81.31 90 GLY A O 1
ATOM 702 N N . TYR A 1 91 ? 5.760 5.709 -10.380 1.00 89.38 91 TYR A N 1
ATOM 703 C CA . TYR A 1 91 ? 5.164 6.298 -9.180 1.00 89.38 91 TYR A CA 1
ATOM 704 C C . TYR A 1 91 ? 5.527 5.464 -7.951 1.00 89.38 91 TYR A C 1
ATOM 706 O O . TYR A 1 91 ? 5.873 4.287 -8.066 1.00 89.38 91 TYR A O 1
ATOM 714 N N . GLY A 1 92 ? 5.475 6.093 -6.780 1.00 92.12 92 GLY A N 1
ATOM 715 C CA . GLY A 1 92 ? 5.678 5.414 -5.509 1.00 92.12 92 GLY A CA 1
ATOM 716 C C . GLY A 1 92 ? 4.356 4.906 -4.943 1.00 92.12 92 GLY A C 1
ATOM 717 O O . GLY A 1 92 ? 3.298 5.522 -5.129 1.00 92.12 92 GLY A O 1
ATOM 718 N N . ILE A 1 93 ? 4.426 3.777 -4.253 1.00 93.94 93 ILE A N 1
ATOM 719 C CA . ILE A 1 93 ? 3.369 3.267 -3.389 1.00 93.94 93 ILE A CA 1
ATOM 720 C C . ILE A 1 93 ? 4.008 3.016 -2.029 1.00 93.94 93 ILE A C 1
ATOM 722 O O . ILE A 1 93 ? 4.925 2.211 -1.936 1.00 93.94 93 ILE A O 1
ATOM 726 N N . GLU A 1 94 ? 3.523 3.670 -0.984 1.00 94.56 94 GLU A N 1
ATOM 727 C CA . GLU A 1 94 ? 3.819 3.253 0.386 1.00 94.56 94 GLU A CA 1
ATOM 728 C C . GLU A 1 94 ? 2.656 2.416 0.912 1.00 94.56 94 GLU A C 1
ATOM 730 O O . GLU A 1 94 ? 1.493 2.803 0.773 1.00 94.56 94 GLU A O 1
ATOM 735 N N . VAL A 1 95 ? 2.963 1.259 1.487 1.00 95.31 95 VAL A N 1
ATOM 736 C CA . VAL A 1 95 ? 1.999 0.323 2.063 1.00 95.31 95 VAL A CA 1
ATOM 737 C C . VAL A 1 95 ? 2.238 0.266 3.561 1.00 95.31 95 VAL A C 1
ATOM 739 O O . VAL A 1 95 ? 3.329 -0.084 4.000 1.00 95.31 95 VAL A O 1
ATOM 742 N N . TYR A 1 96 ? 1.205 0.586 4.333 1.00 95.06 96 TYR A N 1
ATOM 743 C CA . TYR A 1 96 ? 1.237 0.578 5.790 1.00 95.06 96 TYR A CA 1
ATOM 744 C C . TYR A 1 96 ? 0.311 -0.510 6.319 1.00 95.06 96 TYR A C 1
ATOM 746 O O . TYR A 1 96 ? -0.883 -0.535 6.004 1.00 95.06 96 TYR A O 1
ATOM 754 N N . GLY A 1 97 ? 0.859 -1.389 7.150 1.00 94.38 97 GLY A N 1
ATOM 755 C CA . GLY A 1 97 ? 0.133 -2.452 7.826 1.00 94.38 97 GLY A CA 1
ATOM 756 C C . GLY A 1 97 ? -0.830 -1.921 8.881 1.00 94.38 97 GLY A C 1
ATOM 757 O O . GLY A 1 97 ? -0.843 -0.735 9.220 1.00 94.38 97 GLY A O 1
ATOM 758 N N . ILE A 1 98 ? -1.659 -2.808 9.419 1.00 92.88 98 ILE A N 1
ATOM 759 C CA . ILE A 1 98 ? -2.594 -2.475 10.496 1.00 92.88 98 ILE A CA 1
ATOM 760 C C . ILE A 1 98 ? -1.803 -2.011 11.728 1.00 92.88 98 ILE A C 1
ATOM 762 O O . ILE A 1 98 ? -0.813 -2.622 12.114 1.00 92.88 98 ILE A O 1
ATOM 766 N N . GLY A 1 99 ? -2.240 -0.919 12.351 1.00 91.50 99 GLY A N 1
ATOM 767 C CA . GLY A 1 99 ? -1.649 -0.368 13.572 1.00 91.50 99 GLY A CA 1
ATOM 768 C C . GLY A 1 99 ? -0.427 0.534 13.372 1.00 91.50 99 GLY A C 1
ATOM 769 O O . GLY A 1 99 ? -0.034 1.199 14.325 1.00 91.50 99 GLY A O 1
ATOM 770 N N . VAL A 1 100 ? 0.145 0.619 12.166 1.00 91.31 100 VAL A N 1
ATOM 771 C CA . VAL A 1 100 ? 1.302 1.493 11.899 1.00 91.31 100 VAL A CA 1
ATOM 772 C C . VAL A 1 100 ? 0.865 2.963 11.874 1.00 91.31 100 VAL A C 1
ATOM 774 O O . VAL A 1 100 ? 0.097 3.373 11.007 1.00 91.31 100 VAL A O 1
ATOM 777 N N . GLU A 1 101 ? 1.307 3.788 12.814 1.00 90.00 101 GLU A N 1
ATOM 778 C CA . GLU A 1 101 ? 0.914 5.202 12.867 1.00 90.00 101 GLU A CA 1
ATOM 779 C C . GLU A 1 101 ? 1.798 6.070 11.962 1.00 90.00 101 GLU A C 1
ATOM 781 O O . GLU A 1 101 ? 3.017 5.928 11.960 1.00 90.00 101 GLU A O 1
ATOM 786 N N . VAL A 1 102 ? 1.186 7.009 11.231 1.00 88.31 102 VAL A N 1
ATOM 787 C CA . VAL A 1 102 ? 1.912 8.019 10.442 1.00 88.31 102 VAL A CA 1
ATOM 788 C C . VAL A 1 102 ? 1.512 9.407 10.947 1.00 88.31 102 VAL A C 1
ATOM 790 O O . VAL A 1 102 ? 0.417 9.870 10.607 1.00 88.31 102 VAL A O 1
ATOM 793 N N . PRO A 1 103 ? 2.342 10.059 11.785 1.00 88.75 103 PRO A N 1
ATOM 794 C CA . PRO A 1 103 ? 1.986 11.310 12.457 1.00 88.75 103 PRO A CA 1
ATOM 795 C C . PRO A 1 103 ? 1.544 12.428 11.506 1.00 88.75 103 PRO A C 1
ATOM 797 O O . PRO A 1 103 ? 0.634 13.192 11.818 1.00 88.75 103 PRO A O 1
ATOM 800 N N . GLU A 1 104 ? 2.150 12.513 10.323 1.00 88.00 104 GLU A N 1
ATOM 801 C CA . GLU A 1 104 ? 1.852 13.524 9.306 1.00 88.00 104 GLU A CA 1
ATOM 802 C C . GLU A 1 104 ? 0.416 13.430 8.762 1.00 88.00 104 GLU A C 1
ATOM 804 O O . GLU A 1 104 ? -0.121 14.428 8.276 1.00 88.00 104 GLU A O 1
ATOM 809 N N . TYR A 1 105 ? -0.215 12.255 8.865 1.00 85.69 105 TYR A N 1
ATOM 810 C CA . TYR A 1 105 ? -1.553 11.966 8.340 1.00 85.69 105 TYR A CA 1
ATOM 811 C C . TYR A 1 105 ? -2.530 11.504 9.428 1.00 85.69 105 TYR A C 1
ATOM 813 O O . TYR A 1 105 ? -3.529 10.830 9.142 1.00 85.69 105 TYR A O 1
ATOM 821 N N . GLU A 1 106 ? -2.263 11.866 10.685 1.00 82.19 106 GLU A N 1
ATOM 822 C CA . GLU A 1 106 ? -3.164 11.588 11.799 1.00 82.19 106 GLU A CA 1
ATOM 823 C C . GLU A 1 106 ? -4.574 12.136 11.502 1.00 82.19 106 GLU A C 1
ATOM 825 O O . GLU A 1 106 ? -4.761 13.280 11.082 1.00 82.19 106 GLU A O 1
ATOM 830 N N . GLY A 1 107 ? -5.592 11.290 11.681 1.00 79.50 107 GLY A N 1
ATOM 831 C CA . GLY A 1 107 ? -6.991 11.637 11.409 1.00 79.50 107 GLY A CA 1
ATOM 832 C C . GLY A 1 107 ? -7.412 11.603 9.933 1.00 79.50 107 GLY A C 1
ATOM 833 O O . GLY A 1 107 ? -8.600 11.7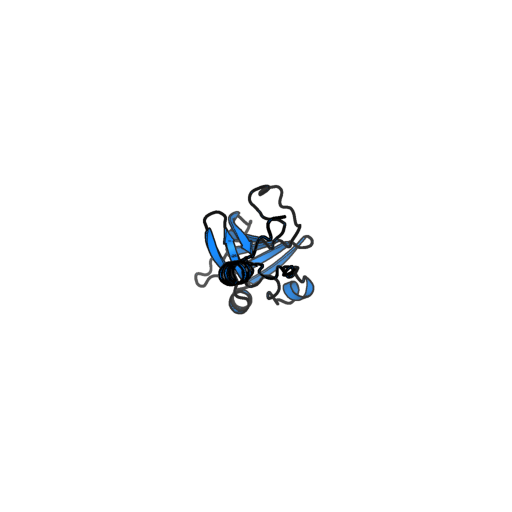66 9.655 1.00 79.50 107 GLY A O 1
ATOM 834 N N . LEU A 1 108 ? -6.489 11.357 8.995 1.00 79.06 108 LEU A N 1
ATOM 835 C CA . LEU A 1 108 ? -6.789 11.131 7.570 1.00 79.06 108 LEU A CA 1
ATOM 836 C C . LEU A 1 108 ? -6.789 9.644 7.187 1.00 79.06 108 LEU A C 1
ATOM 838 O O . LEU A 1 108 ? -7.189 9.287 6.079 1.00 79.06 108 LEU A O 1
ATOM 842 N N . THR A 1 109 ? -6.336 8.780 8.093 1.00 85.50 109 THR A N 1
ATOM 843 C CA . THR A 1 109 ? -6.069 7.362 7.837 1.00 85.50 109 THR A CA 1
ATOM 844 C C . THR A 1 109 ? -6.832 6.475 8.820 1.00 85.50 109 THR A C 1
ATOM 846 O O . THR A 1 109 ? -7.081 6.869 9.960 1.00 85.50 109 THR A O 1
ATOM 849 N N . ASP A 1 110 ? -7.219 5.275 8.384 1.00 91.56 110 ASP A N 1
ATOM 850 C CA . ASP A 1 110 ? -7.819 4.254 9.245 1.00 91.56 110 ASP A CA 1
ATOM 851 C C . ASP A 1 110 ? -6.755 3.216 9.615 1.00 91.56 110 ASP A C 1
ATOM 853 O O . ASP A 1 110 ? -6.475 2.292 8.853 1.00 91.56 110 ASP A O 1
ATOM 857 N N . ILE A 1 111 ? -6.140 3.371 10.792 1.00 91.88 111 ILE A N 1
ATOM 858 C CA . ILE A 1 111 ? -5.074 2.472 11.264 1.00 91.88 111 ILE A CA 1
ATOM 859 C C . ILE A 1 111 ? -5.558 1.038 11.500 1.00 91.88 111 ILE A C 1
ATOM 861 O O . ILE A 1 111 ? -4.737 0.147 11.690 1.00 91.88 111 ILE A O 1
ATOM 865 N N . THR A 1 112 ? -6.871 0.790 11.505 1.00 91.88 112 THR A N 1
ATOM 866 C CA . THR A 1 112 ? -7.414 -0.569 11.639 1.00 91.88 112 THR A CA 1
ATOM 867 C C . THR A 1 112 ? -7.348 -1.362 10.335 1.00 91.88 112 THR A C 1
ATOM 869 O O . THR A 1 112 ? -7.750 -2.522 10.311 1.00 91.88 112 THR A O 1
ATOM 872 N N . LYS A 1 113 ? -6.822 -0.744 9.271 1.00 93.69 113 LYS A N 1
ATOM 873 C CA . LYS A 1 113 ? -6.748 -1.288 7.921 1.00 93.69 113 LYS A CA 1
ATOM 874 C C . LYS A 1 113 ? -5.352 -1.174 7.340 1.00 93.69 113 LYS A C 1
ATOM 876 O O . LYS A 1 113 ? -4.575 -0.282 7.705 1.00 93.69 113 LYS A O 1
ATOM 881 N N . ILE A 1 114 ? -5.084 -2.012 6.342 1.00 94.81 114 ILE A N 1
ATOM 882 C CA . ILE A 1 114 ? -3.976 -1.749 5.422 1.00 94.81 114 ILE A CA 1
ATOM 883 C C . ILE A 1 114 ? -4.263 -0.445 4.672 1.00 94.81 114 ILE A C 1
ATOM 885 O O . ILE A 1 114 ? -5.378 -0.204 4.187 1.00 94.81 114 ILE A O 1
ATOM 889 N N . ARG A 1 115 ? -3.242 0.401 4.565 1.00 95.56 115 ARG A N 1
ATOM 890 C CA . ARG A 1 115 ? -3.313 1.690 3.880 1.00 95.56 115 ARG A CA 1
ATOM 891 C C . ARG A 1 115 ? -2.285 1.765 2.771 1.00 95.56 115 ARG A C 1
ATOM 893 O O . ARG A 1 115 ? -1.199 1.209 2.883 1.00 95.56 115 ARG A O 1
ATOM 900 N N . VAL A 1 116 ? -2.652 2.477 1.716 1.00 95.56 116 VAL A N 1
ATOM 901 C CA . VAL A 1 116 ? -1.814 2.705 0.542 1.00 95.56 116 VAL A CA 1
ATOM 902 C C . VAL A 1 116 ? -1.725 4.195 0.291 1.00 95.56 116 VAL A C 1
ATOM 904 O O . VAL A 1 116 ? -2.752 4.845 0.079 1.00 95.56 116 VAL A O 1
ATOM 907 N N . TYR A 1 117 ? -0.511 4.735 0.294 1.00 94.94 117 TYR A N 1
ATOM 908 C CA . TYR A 1 117 ? -0.250 6.117 -0.088 1.00 94.94 117 TYR A CA 1
ATOM 909 C C . TYR A 1 117 ? 0.397 6.126 -1.463 1.00 94.94 117 TYR A C 1
ATOM 911 O O . TYR A 1 117 ? 1.361 5.407 -1.719 1.00 94.94 117 TYR A O 1
ATOM 919 N N . ARG A 1 118 ? -0.150 6.931 -2.369 1.00 93.38 118 ARG A N 1
ATOM 920 C CA . ARG A 1 118 ? 0.296 7.002 -3.760 1.00 93.38 118 ARG A CA 1
ATOM 921 C C . ARG A 1 118 ? 0.689 8.426 -4.124 1.00 93.38 118 ARG A C 1
ATOM 923 O O . ARG A 1 118 ? 0.126 9.389 -3.611 1.00 93.38 118 ARG A O 1
ATOM 930 N N . GLY A 1 119 ? 1.643 8.539 -5.038 1.00 92.75 119 GLY A N 1
ATOM 931 C CA . GLY A 1 119 ? 2.192 9.807 -5.494 1.00 92.75 119 GLY A CA 1
ATOM 932 C C . GLY A 1 119 ? 3.503 9.626 -6.252 1.00 92.75 119 GLY A C 1
ATOM 933 O O . GLY A 1 119 ? 3.845 8.521 -6.682 1.00 92.75 119 GLY A O 1
ATOM 934 N N . GLN A 1 120 ? 4.233 10.717 -6.452 1.00 87.12 120 GLN A N 1
ATOM 935 C CA . GLN A 1 120 ? 5.438 10.715 -7.277 1.00 87.12 120 GLN A CA 1
ATOM 936 C C . GLN A 1 120 ? 6.610 9.982 -6.601 1.00 87.12 120 GLN A C 1
ATOM 938 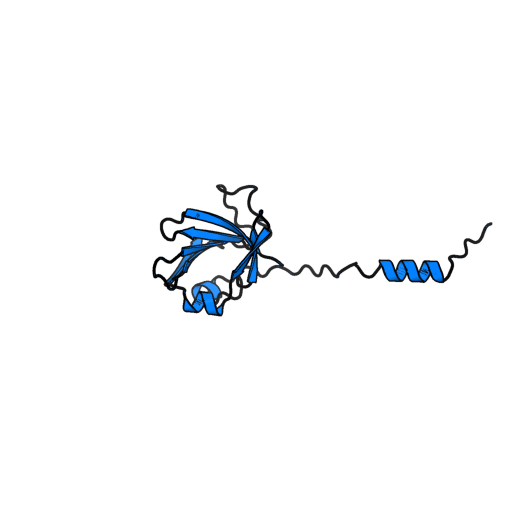O O . GLN A 1 120 ? 6.921 10.240 -5.439 1.00 87.12 120 GLN A O 1
ATOM 943 N N . ALA A 1 121 ? 7.301 9.119 -7.355 1.00 80.25 121 ALA A N 1
ATOM 944 C CA . ALA A 1 121 ? 8.492 8.420 -6.878 1.00 80.25 121 ALA A CA 1
ATOM 945 C C . ALA A 1 121 ? 9.671 9.393 -6.640 1.00 80.25 121 ALA A C 1
ATOM 947 O O . ALA A 1 121 ? 10.071 10.114 -7.553 1.00 80.25 121 ALA A O 1
ATOM 948 N N . GLY A 1 122 ? 10.257 9.344 -5.434 1.00 71.50 122 GLY A N 1
ATOM 949 C CA . GLY A 1 122 ? 11.575 9.894 -5.070 1.00 71.50 122 GLY A CA 1
ATOM 950 C C . GLY A 1 122 ? 11.752 11.430 -5.002 1.00 71.50 122 GLY A C 1
ATOM 951 O O . GLY A 1 122 ? 11.899 12.068 -6.045 1.00 71.50 122 GLY A O 1
ATOM 952 N N . PRO A 1 123 ? 11.943 12.020 -3.795 1.00 71.44 123 PRO A N 1
ATOM 953 C CA . PRO A 1 123 ? 11.375 11.578 -2.517 1.00 71.44 123 PRO A CA 1
ATOM 954 C C . PRO A 1 123 ? 9.852 11.502 -2.628 1.00 71.44 123 PRO A C 1
ATOM 956 O O . PRO A 1 123 ? 9.257 12.259 -3.395 1.00 71.44 123 PRO A O 1
ATOM 959 N N . MET A 1 124 ? 9.238 10.581 -1.887 1.00 82.44 124 MET A N 1
ATOM 960 C CA . MET A 1 124 ? 7.808 10.343 -2.017 1.00 82.44 124 MET A CA 1
ATOM 961 C C . MET A 1 124 ? 7.016 11.611 -1.689 1.00 82.44 124 MET A C 1
ATOM 963 O O . MET A 1 124 ? 7.120 12.161 -0.593 1.00 82.44 124 MET A O 1
ATOM 967 N N . SER A 1 125 ? 6.229 12.074 -2.656 1.00 87.56 125 SER A N 1
ATOM 968 C CA . SER A 1 125 ? 5.254 13.143 -2.455 1.00 87.56 125 SER A CA 1
ATOM 969 C C . SER A 1 125 ? 3.877 12.510 -2.469 1.00 87.56 125 SER A C 1
ATOM 971 O O . SER A 1 125 ? 3.347 12.244 -3.545 1.00 87.56 125 SER A O 1
ATOM 973 N N . VAL A 1 126 ? 3.319 12.240 -1.288 1.00 91.31 126 VAL A N 1
ATOM 974 C CA . VAL A 1 126 ? 1.980 11.650 -1.163 1.00 91.31 126 VAL A CA 1
ATOM 975 C C . VAL A 1 126 ? 0.945 12.609 -1.743 1.00 91.31 126 VAL A C 1
ATOM 977 O O . VAL A 1 126 ? 0.822 13.754 -1.309 1.00 91.31 126 VAL A O 1
ATOM 980 N N . GLU A 1 127 ? 0.204 12.123 -2.730 1.00 93.31 127 GLU A N 1
ATOM 981 C CA . GLU A 1 127 ? -0.893 12.839 -3.383 1.00 93.31 127 GLU A CA 1
ATOM 982 C C . GLU A 1 127 ? -2.239 12.309 -2.894 1.00 93.31 127 GLU A C 1
ATOM 984 O O . GLU A 1 127 ? -3.168 13.077 -2.671 1.00 93.31 127 GLU A O 1
ATOM 989 N N . GLU A 1 128 ? -2.327 10.994 -2.693 1.00 94.88 128 GLU A N 1
ATOM 990 C CA . GLU A 1 128 ? -3.564 10.298 -2.367 1.00 94.88 128 GLU A CA 1
ATOM 991 C C . GLU A 1 128 ? -3.333 9.229 -1.298 1.00 94.88 128 GLU A C 1
ATOM 993 O O . GLU A 1 128 ? -2.320 8.525 -1.305 1.00 94.88 128 GLU A O 1
ATOM 998 N N . ILE A 1 129 ? -4.317 9.076 -0.412 1.00 95.50 129 ILE A N 1
ATOM 999 C CA . ILE A 1 129 ? -4.315 8.111 0.689 1.00 95.50 129 ILE A CA 1
ATOM 1000 C C . ILE A 1 129 ? -5.547 7.225 0.562 1.00 95.50 129 ILE A C 1
ATOM 1002 O O . ILE A 1 129 ? -6.676 7.717 0.549 1.00 95.50 129 ILE A O 1
ATOM 1006 N N . PHE A 1 130 ? -5.340 5.914 0.531 1.00 96.38 130 PHE A N 1
ATOM 1007 C CA . PHE A 1 130 ? -6.412 4.938 0.427 1.00 96.38 130 PHE A CA 1
ATOM 1008 C C . PHE A 1 130 ? -6.380 3.936 1.579 1.00 96.38 130 PHE A C 1
ATOM 1010 O O . PHE A 1 130 ? -5.317 3.567 2.074 1.00 96.38 130 PHE A O 1
ATOM 1017 N N . ASN A 1 131 ? -7.557 3.444 1.961 1.00 94.88 131 ASN A N 1
ATOM 1018 C CA . ASN A 1 131 ? -7.728 2.376 2.943 1.00 94.88 131 ASN A CA 1
ATOM 1019 C C . ASN A 1 131 ? -8.284 1.133 2.243 1.00 94.88 131 ASN A C 1
ATOM 1021 O O . ASN A 1 131 ? -9.145 1.261 1.363 1.00 94.88 131 ASN A O 1
ATOM 1025 N N . LYS A 1 132 ? -7.827 -0.059 2.636 1.00 94.81 132 LYS A N 1
ATOM 1026 C CA . LYS A 1 132 ? -8.308 -1.316 2.054 1.00 94.81 132 LYS A CA 1
ATOM 1027 C C . LYS A 1 132 ? -9.818 -1.474 2.284 1.00 94.81 132 LYS A C 1
ATOM 1029 O O . LYS A 1 132 ? -10.389 -1.069 3.307 1.00 94.81 132 LYS A O 1
ATOM 1034 N N . GLN A 1 133 ? -10.504 -1.998 1.277 1.00 91.69 133 GLN A N 1
ATOM 1035 C CA . GLN A 1 133 ? -11.876 -2.471 1.400 1.00 91.69 133 GLN A CA 1
ATOM 1036 C C . GLN A 1 133 ? -11.845 -3.955 1.769 1.00 91.69 133 GLN A C 1
ATOM 1038 O O . GLN A 1 133 ? -11.130 -4.725 1.131 1.00 91.69 133 GLN A O 1
ATOM 1043 N N . GLY A 1 134 ? -12.617 -4.302 2.805 1.00 74.00 134 GLY A N 1
ATOM 1044 C CA . GLY A 1 134 ? -12.543 -5.566 3.548 1.00 74.00 134 GLY A CA 1
ATOM 1045 C C . GLY A 1 134 ? -12.468 -6.844 2.727 1.00 74.00 134 GLY A C 1
ATOM 1046 O O . GLY A 1 134 ? -13.318 -7.085 1.841 1.00 74.00 134 GLY A O 1
#

pLDDT: mean 80.86, std 18.33, range [39.91, 96.38]

Foldseek 3Di:
DDDPDDDPVNVVVVVVVVVPPPPPPVPQQQWDDPVCVVVLQPVSPFAWWAFPVGDIDGRDSVQLSVFWPDWDDPDDQWIKTFGADPVGQTKIKIKGTAQDDDPVCPPRDDSNFIKIFIDGPDPHDGDTIIGHDD

Radius of gyration: 21.72 Å; chains: 1; bounding box: 68×30×52 Å